Protein AF-A0A957AEE2-F1 (afdb_monomer_lite)

Sequence (128 aa):
VIGRVDGDRVEKATTTIPPRVRAAVIARDHGRCRVPGCRSSRWIEVHHVRPRAQGGQHTPGNLICLCGGHHDAVHVRRLRIERAASGEVVFTHADGRRYGAAPAEVMAHVGHVATHVDDASGATQERM

Secondary structure (DSSP, 8-state):
---------------PPPHHHHHHHHHHTTTS--STT----SSEEEEESS-GGGT--S-GGGEEEEEHHHHHHHHTTSEEEEE-TTSPEEEEETTSPBTTPPPTTTTS--------------------

pLDDT: mean 80.26, std 21.19, range [39.12, 98.5]

Foldseek 3Di:
DDDDDPDPPPDPLDPDQPPVLQVVLCVVQVCFAPQPPGGDNPQKDKDFLQDSVNVGDSHSLRIHIHHPVVVVCVVVQQKHWDQDPVSDIWIAGSVGHTGPPDDPPVPPDPDDPDDDDDPPDDDDDDDD

R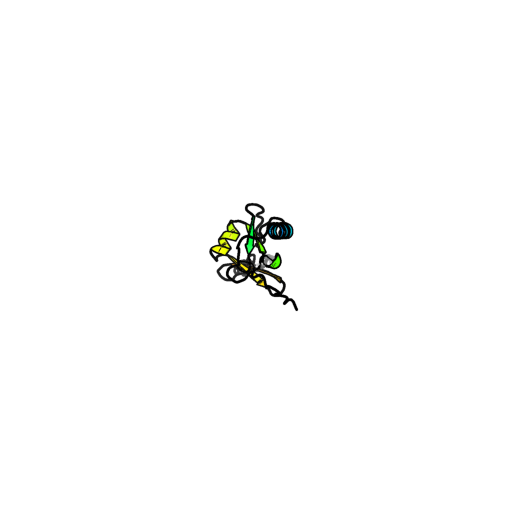adius of gyration: 28.82 Å; chains: 1; bounding box: 96×96×28 Å

Structure (mmCIF, N/CA/C/O backbone):
data_AF-A0A957AEE2-F1
#
_entry.id   AF-A0A957AEE2-F1
#
loop_
_atom_site.group_PDB
_atom_site.id
_atom_site.type_symbol
_atom_site.label_atom_id
_atom_site.label_alt_id
_atom_site.label_comp_id
_atom_site.label_asym_id
_atom_site.label_entity_id
_atom_site.label_seq_id
_atom_site.pdbx_PDB_ins_code
_atom_site.Cartn_x
_atom_site.Cartn_y
_atom_site.Cartn_z
_atom_site.occupancy
_atom_site.B_iso_or_equiv
_atom_site.auth_seq_id
_atom_site.auth_comp_id
_atom_site.auth_asym_id
_atom_site.auth_atom_id
_atom_site.pdbx_PDB_model_num
ATOM 1 N N . VAL A 1 1 ? -47.320 22.318 -3.066 1.00 49.94 1 VAL A N 1
ATOM 2 C CA . VAL A 1 1 ? -46.619 21.041 -3.337 1.00 49.94 1 VAL A CA 1
ATOM 3 C C . VAL A 1 1 ? -45.146 21.366 -3.514 1.00 49.94 1 VAL A C 1
ATOM 5 O O . VAL A 1 1 ? -44.792 21.986 -4.506 1.00 49.94 1 VAL A O 1
ATOM 8 N N . ILE A 1 2 ? -44.330 21.103 -2.492 1.00 42.41 2 ILE A N 1
ATOM 9 C CA . ILE A 1 2 ? -42.901 21.452 -2.465 1.00 42.41 2 ILE A CA 1
ATOM 10 C C . ILE A 1 2 ? -42.131 20.243 -3.000 1.00 42.41 2 ILE A C 1
ATOM 12 O O . ILE A 1 2 ? -42.228 19.154 -2.440 1.00 42.41 2 ILE A O 1
ATOM 16 N N . GLY A 1 3 ? -41.433 20.433 -4.120 1.00 39.50 3 GLY A N 1
ATOM 17 C CA . GLY A 1 3 ? -40.641 19.402 -4.782 1.00 39.50 3 GLY A CA 1
ATOM 18 C C . GLY A 1 3 ? -39.410 19.021 -3.962 1.00 39.50 3 GLY A C 1
ATOM 19 O O . GLY A 1 3 ? -38.654 19.880 -3.514 1.00 39.50 3 GLY A O 1
ATOM 20 N N . ARG A 1 4 ? -39.222 17.715 -3.777 1.00 52.12 4 ARG A N 1
ATOM 21 C CA . ARG A 1 4 ? -38.033 17.108 -3.184 1.00 52.12 4 ARG A CA 1
ATOM 22 C C . ARG A 1 4 ? -36.963 17.004 -4.271 1.00 52.12 4 ARG A C 1
ATOM 24 O O . ARG A 1 4 ? -37.159 16.293 -5.250 1.00 52.12 4 ARG A O 1
ATOM 31 N N . VAL A 1 5 ? -35.859 17.727 -4.115 1.00 57.81 5 VAL A N 1
ATOM 32 C CA . VAL A 1 5 ? -34.654 17.524 -4.927 1.00 57.81 5 VAL A CA 1
ATOM 33 C C . VAL A 1 5 ? -33.714 16.609 -4.148 1.00 57.81 5 VAL A C 1
ATOM 35 O O . VAL A 1 5 ? -33.014 17.046 -3.238 1.00 57.81 5 VAL A O 1
ATOM 38 N N . ASP A 1 6 ? -33.731 15.314 -4.462 1.00 52.19 6 ASP A N 1
ATOM 39 C CA . ASP A 1 6 ? -32.692 14.390 -4.008 1.00 52.19 6 ASP A CA 1
ATOM 40 C C . ASP A 1 6 ? -31.439 14.667 -4.859 1.00 52.19 6 ASP A C 1
ATOM 42 O O . ASP A 1 6 ? -31.287 14.192 -5.982 1.00 52.19 6 ASP A O 1
ATOM 46 N N . GLY A 1 7 ? -30.582 15.557 -4.357 1.00 50.72 7 GLY A N 1
ATOM 47 C CA . GLY A 1 7 ? -29.319 15.904 -4.994 1.00 50.72 7 GLY A CA 1
ATOM 48 C C . GLY A 1 7 ? -28.284 14.814 -4.750 1.00 50.72 7 GLY A C 1
ATOM 49 O O . GLY A 1 7 ? -27.701 14.752 -3.666 1.00 50.72 7 GLY A O 1
ATOM 50 N N . ASP A 1 8 ? -28.033 13.989 -5.764 1.00 54.84 8 ASP A N 1
ATOM 51 C CA . ASP A 1 8 ? -26.895 13.074 -5.806 1.00 54.84 8 ASP A CA 1
ATOM 52 C C . ASP A 1 8 ? -25.599 13.885 -5.676 1.00 54.84 8 ASP A C 1
ATOM 54 O O . ASP A 1 8 ? -25.136 14.569 -6.597 1.00 54.84 8 ASP A O 1
ATOM 58 N N . ARG A 1 9 ? -25.023 13.874 -4.474 1.00 56.16 9 ARG A N 1
ATOM 59 C CA . ARG A 1 9 ? -23.793 14.599 -4.174 1.00 56.16 9 ARG A CA 1
ATOM 60 C C . ARG A 1 9 ? -22.638 13.846 -4.825 1.00 56.16 9 ARG A C 1
ATOM 62 O O . ARG A 1 9 ? -22.090 12.910 -4.248 1.00 56.16 9 ARG A O 1
ATOM 69 N N . VAL A 1 10 ? -22.234 14.282 -6.015 1.00 56.88 10 VAL A N 1
ATOM 70 C CA . VAL A 1 10 ? -20.964 13.863 -6.613 1.00 56.88 10 VAL A CA 1
ATOM 71 C C . VAL A 1 10 ? -19.839 14.448 -5.757 1.00 56.88 10 VAL A C 1
ATOM 73 O O . VAL A 1 10 ? -19.416 15.592 -5.927 1.00 56.88 10 VAL A O 1
ATOM 76 N N . GLU A 1 11 ? -19.389 13.679 -4.768 1.00 58.16 11 GLU A N 1
ATOM 77 C CA . GLU A 1 11 ? -18.196 13.989 -3.984 1.00 58.16 11 GLU A CA 1
ATOM 78 C C . GLU A 1 11 ? -17.021 14.218 -4.946 1.00 58.16 11 GLU A C 1
ATOM 80 O O . GLU A 1 11 ? -16.664 13.341 -5.740 1.00 58.16 11 GLU A O 1
ATOM 85 N N . LYS A 1 12 ? -16.419 15.414 -4.892 1.00 52.03 12 LYS A N 1
ATOM 86 C CA . LYS A 1 12 ? -15.257 15.765 -5.718 1.00 52.03 12 LYS A CA 1
ATOM 87 C C . LYS A 1 12 ? -14.180 14.695 -5.555 1.00 52.03 12 LYS A C 1
ATOM 89 O O . LYS A 1 12 ? -13.908 14.236 -4.443 1.00 52.03 12 LYS A O 1
ATOM 94 N N . ALA A 1 13 ? -13.541 14.313 -6.659 1.00 57.97 13 ALA A N 1
ATOM 95 C CA . ALA A 1 13 ? -12.518 13.277 -6.679 1.00 57.97 13 ALA A CA 1
ATOM 96 C C . ALA A 1 13 ? -11.218 13.729 -5.981 1.00 57.97 13 ALA A C 1
ATOM 98 O O . ALA A 1 13 ? -10.202 13.958 -6.621 1.00 57.97 13 ALA A O 1
ATOM 99 N N . THR A 1 14 ? -11.239 13.880 -4.654 1.00 68.88 14 THR A N 1
ATOM 100 C CA . THR A 1 14 ? -10.032 14.125 -3.860 1.00 68.88 14 THR A CA 1
ATOM 101 C C . THR A 1 14 ? -9.241 12.831 -3.689 1.00 68.88 14 THR A C 1
ATOM 103 O O . THR A 1 14 ? -9.821 11.760 -3.449 1.00 68.88 14 THR A O 1
ATOM 106 N N . THR A 1 15 ? -7.918 12.929 -3.806 1.00 80.25 15 THR A N 1
ATOM 107 C CA . THR A 1 15 ? -6.973 11.839 -3.522 1.00 80.25 15 THR A CA 1
ATOM 108 C C . THR A 1 15 ? -6.779 11.635 -2.019 1.00 80.25 15 THR A C 1
ATOM 110 O O . THR A 1 15 ? -6.425 10.539 -1.589 1.00 80.25 15 THR A O 1
ATOM 113 N N . THR A 1 16 ? -7.088 12.644 -1.200 1.00 91.44 16 THR A N 1
ATOM 114 C CA . THR A 1 16 ? -6.929 12.582 0.256 1.00 91.44 16 THR A CA 1
ATOM 115 C C . THR A 1 16 ? -7.891 11.570 0.872 1.00 91.44 16 THR A C 1
ATOM 117 O O . THR A 1 16 ? -9.110 11.699 0.758 1.00 91.44 16 THR A O 1
ATOM 120 N N . ILE A 1 17 ? -7.339 10.565 1.549 1.00 93.88 17 ILE A N 1
ATOM 121 C CA . ILE A 1 17 ? -8.103 9.532 2.254 1.00 93.88 17 ILE A CA 1
ATOM 122 C C . ILE A 1 17 ? -8.620 10.115 3.580 1.00 93.88 17 ILE A C 1
ATOM 124 O O . ILE A 1 17 ? -7.816 10.645 4.351 1.00 93.88 17 ILE A O 1
ATOM 128 N N . PRO A 1 18 ? -9.924 9.994 3.901 1.00 95.56 18 PRO A N 1
ATOM 129 C CA . PRO A 1 18 ? -10.459 10.469 5.174 1.00 95.56 18 PRO A CA 1
ATOM 130 C C . PRO A 1 18 ? -9.722 9.850 6.378 1.00 95.56 18 PRO A C 1
ATOM 132 O O . PRO A 1 18 ? -9.509 8.632 6.382 1.00 95.56 18 PRO A O 1
ATOM 135 N N . PRO A 1 19 ? -9.402 10.621 7.438 1.00 96.19 19 PRO A N 1
ATOM 136 C CA . PRO A 1 19 ? -8.606 10.132 8.570 1.00 96.19 19 PRO A CA 1
ATOM 137 C C . PRO A 1 19 ? -9.147 8.848 9.211 1.00 96.19 19 PRO A C 1
ATOM 139 O O . PRO A 1 19 ? -8.383 7.923 9.472 1.00 96.19 19 PRO A O 1
ATOM 142 N N . ARG A 1 20 ? -10.476 8.746 9.376 1.00 96.50 20 ARG A N 1
ATOM 143 C CA . ARG A 1 20 ? -11.142 7.548 9.921 1.00 96.50 20 ARG A CA 1
ATOM 144 C C . ARG A 1 20 ? -10.903 6.293 9.075 1.00 96.50 20 ARG A C 1
ATOM 146 O O . ARG A 1 20 ? -10.660 5.219 9.611 1.00 96.50 20 ARG A O 1
ATOM 153 N N . VAL A 1 21 ? -10.939 6.437 7.748 1.00 97.62 21 VAL A N 1
ATOM 154 C CA . VAL A 1 21 ? -10.729 5.327 6.811 1.00 97.62 21 VAL A CA 1
ATOM 155 C C . VAL A 1 21 ? -9.261 4.925 6.838 1.00 97.62 21 VAL A C 1
ATOM 157 O O . VAL A 1 21 ? -8.949 3.741 6.934 1.00 97.62 21 VAL A O 1
ATOM 160 N N . ARG A 1 22 ? -8.358 5.912 6.816 1.00 97.88 22 ARG A N 1
ATOM 161 C CA . ARG A 1 22 ? -6.915 5.682 6.919 1.00 97.88 22 ARG A CA 1
ATOM 162 C C . ARG A 1 22 ? -6.566 4.909 8.195 1.00 97.88 22 ARG A C 1
ATOM 164 O O . ARG A 1 22 ? -5.839 3.925 8.118 1.00 97.88 22 ARG A O 1
ATOM 171 N N . ALA A 1 23 ? -7.112 5.318 9.341 1.00 97.81 23 ALA A N 1
ATOM 172 C CA . ALA A 1 23 ? -6.902 4.642 10.620 1.00 97.81 23 ALA A CA 1
ATOM 173 C C . ALA A 1 23 ? -7.417 3.192 10.602 1.00 97.81 23 ALA A C 1
ATOM 175 O O . ALA A 1 23 ? -6.693 2.288 11.012 1.00 97.81 23 ALA A O 1
ATOM 176 N N . ALA A 1 24 ? -8.618 2.955 10.062 1.00 98.19 24 ALA A N 1
ATOM 177 C CA . ALA A 1 24 ? -9.184 1.610 9.943 1.00 98.19 24 ALA A CA 1
ATOM 178 C C . ALA A 1 24 ? -8.320 0.680 9.072 1.00 98.19 24 ALA A C 1
ATOM 180 O O . ALA A 1 24 ? -8.107 -0.479 9.425 1.00 98.19 24 ALA A O 1
ATOM 181 N N . VAL A 1 25 ? -7.786 1.188 7.957 1.00 98.25 25 VAL A N 1
ATOM 182 C CA . VAL A 1 25 ? -6.898 0.420 7.068 1.00 98.25 25 VAL A CA 1
ATOM 183 C C . VAL A 1 25 ? -5.571 0.101 7.754 1.00 98.25 25 VAL A C 1
ATOM 185 O O . VAL A 1 25 ? -5.140 -1.047 7.726 1.00 98.25 25 VAL A O 1
ATOM 188 N N . ILE A 1 26 ? -4.962 1.079 8.430 1.00 98.25 26 ILE A N 1
ATOM 189 C CA . ILE A 1 26 ? -3.719 0.868 9.187 1.00 98.25 26 ILE A CA 1
ATOM 190 C C . ILE A 1 26 ? -3.914 -0.179 10.282 1.00 98.25 26 ILE A C 1
ATOM 192 O O . ILE A 1 26 ? -3.064 -1.053 10.436 1.00 98.25 26 ILE A O 1
ATOM 196 N N . ALA A 1 27 ? -5.027 -0.121 11.017 1.00 98.12 27 ALA A N 1
ATOM 197 C CA . ALA A 1 27 ? -5.343 -1.102 12.048 1.00 98.12 27 ALA A CA 1
ATOM 198 C C . ALA A 1 27 ? -5.522 -2.511 11.457 1.00 98.12 27 ALA A C 1
ATOM 200 O O . ALA A 1 27 ? -4.902 -3.456 11.945 1.00 98.12 27 ALA A O 1
ATOM 201 N N . ARG A 1 28 ? -6.298 -2.643 10.369 1.00 97.06 28 ARG A N 1
ATOM 202 C CA . ARG A 1 28 ? -6.497 -3.912 9.641 1.00 97.06 28 ARG A CA 1
ATOM 203 C C . ARG A 1 28 ? -5.176 -4.506 9.148 1.00 97.06 28 ARG A C 1
ATOM 205 O O . ARG A 1 28 ? -4.974 -5.713 9.218 1.00 97.06 28 ARG A O 1
ATOM 212 N N . ASP A 1 29 ? -4.283 -3.660 8.648 1.00 97.44 29 ASP A N 1
ATOM 213 C CA . ASP A 1 29 ? -3.004 -4.079 8.077 1.00 97.44 29 ASP A CA 1
ATOM 214 C C . ASP A 1 29 ? -1.877 -4.131 9.129 1.00 97.44 29 ASP A C 1
ATOM 216 O O . ASP A 1 29 ? -0.711 -4.327 8.784 1.00 97.44 29 ASP A O 1
ATOM 220 N N . HIS A 1 30 ? -2.216 -3.981 10.417 1.00 97.94 30 HIS A N 1
ATOM 221 C CA . HIS A 1 30 ? -1.300 -4.000 11.564 1.00 97.94 30 HIS A CA 1
ATOM 222 C C . HIS A 1 30 ? -0.142 -2.994 11.466 1.00 97.94 30 HIS A C 1
ATOM 224 O O . HIS A 1 30 ? 0.949 -3.242 11.984 1.00 97.94 30 HIS A O 1
ATOM 230 N N . GLY A 1 31 ? -0.355 -1.871 10.771 1.00 98.00 31 GLY A N 1
ATOM 231 C CA . GLY A 1 31 ? 0.678 -0.865 10.524 1.00 98.00 31 GLY A CA 1
ATOM 232 C C . GLY A 1 31 ? 1.892 -1.420 9.777 1.00 98.00 31 GLY A C 1
ATOM 233 O O . GLY A 1 31 ? 3.021 -1.018 10.059 1.00 98.00 31 GLY A O 1
ATOM 234 N N . ARG A 1 32 ? 1.684 -2.378 8.866 1.00 98.38 32 ARG A N 1
ATOM 235 C CA . ARG A 1 32 ? 2.750 -3.049 8.112 1.00 98.38 32 ARG A CA 1
ATOM 236 C C . ARG A 1 32 ? 2.466 -3.059 6.620 1.00 98.38 32 ARG A C 1
ATOM 238 O O . ARG A 1 32 ? 1.318 -3.019 6.184 1.00 98.38 32 ARG A O 1
ATOM 245 N N . CYS A 1 33 ? 3.540 -3.141 5.840 1.00 98.12 33 CYS A N 1
ATOM 246 C CA . CYS A 1 33 ? 3.431 -3.388 4.408 1.00 98.12 33 CYS A CA 1
ATOM 247 C C . CYS A 1 33 ? 2.737 -4.737 4.165 1.00 98.12 33 CYS A C 1
ATOM 249 O O . CYS A 1 33 ? 3.094 -5.739 4.785 1.00 98.12 33 CYS A O 1
ATOM 251 N N . ARG A 1 34 ? 1.758 -4.762 3.257 1.00 97.44 34 ARG A N 1
ATOM 252 C CA . ARG A 1 34 ? 1.005 -5.977 2.906 1.00 97.44 34 ARG A CA 1
ATOM 253 C C . ARG A 1 34 ? 1.621 -6.798 1.774 1.00 97.44 34 ARG A C 1
ATOM 255 O O . ARG A 1 34 ? 1.100 -7.870 1.480 1.00 97.44 34 ARG A O 1
ATOM 262 N N . VAL A 1 35 ? 2.702 -6.325 1.149 1.00 96.81 35 VAL A N 1
ATOM 263 C CA . VAL A 1 35 ? 3.411 -7.089 0.111 1.00 96.81 35 VAL A CA 1
ATOM 264 C C . VAL A 1 35 ? 4.016 -8.358 0.732 1.00 96.81 35 VAL A C 1
ATOM 266 O O . VAL A 1 35 ? 4.718 -8.247 1.744 1.00 96.81 35 VAL A O 1
ATOM 269 N N . PRO A 1 36 ? 3.788 -9.554 0.150 1.00 95.06 36 PRO A N 1
ATOM 270 C CA . PRO A 1 36 ? 4.305 -10.814 0.677 1.00 95.06 36 PRO A CA 1
ATOM 271 C C . PRO A 1 36 ? 5.816 -10.776 0.936 1.00 95.06 36 PRO A C 1
ATOM 273 O O . PRO A 1 36 ? 6.595 -10.323 0.098 1.00 95.06 36 PRO A O 1
ATOM 276 N N . GLY A 1 37 ? 6.229 -11.240 2.117 1.00 93.31 37 GLY A N 1
ATOM 277 C CA . GLY A 1 37 ? 7.633 -11.268 2.545 1.00 93.31 37 GLY A CA 1
ATOM 278 C C . GLY A 1 37 ? 8.183 -9.940 3.084 1.00 93.31 37 GLY A C 1
ATOM 279 O O . GLY A 1 37 ? 9.241 -9.938 3.715 1.00 93.31 37 GLY A O 1
ATOM 280 N N . CYS A 1 38 ? 7.475 -8.817 2.922 1.00 95.50 38 CYS A N 1
ATOM 281 C CA . CYS A 1 38 ? 7.900 -7.539 3.489 1.00 95.50 38 CYS A CA 1
ATOM 282 C C . CYS A 1 38 ? 7.552 -7.457 4.981 1.00 95.50 38 CYS A C 1
ATOM 284 O O . CYS A 1 38 ? 6.420 -7.708 5.388 1.00 95.50 38 CYS A O 1
ATOM 286 N N . ARG A 1 39 ? 8.524 -7.068 5.813 1.00 95.69 39 ARG A N 1
ATOM 287 C CA . ARG A 1 39 ? 8.346 -6.925 7.273 1.00 95.69 39 ARG A CA 1
ATOM 288 C C . ARG A 1 39 ? 8.323 -5.473 7.751 1.00 95.69 39 ARG A C 1
ATOM 290 O O . ARG A 1 39 ? 8.190 -5.236 8.953 1.00 95.69 39 ARG A O 1
ATOM 297 N N . SER A 1 40 ? 8.439 -4.506 6.838 1.00 97.75 40 SER A N 1
ATOM 298 C CA . SER A 1 40 ? 8.479 -3.085 7.188 1.00 97.75 40 SER A CA 1
ATOM 299 C C . SER A 1 40 ? 7.218 -2.639 7.923 1.00 97.75 40 SER A C 1
ATOM 301 O O . SER A 1 40 ? 6.097 -2.874 7.473 1.00 97.75 40 SER A O 1
ATOM 303 N N . SER A 1 41 ? 7.439 -1.940 9.034 1.00 97.44 41 SER A N 1
ATOM 304 C CA . SER A 1 41 ? 6.437 -1.214 9.827 1.00 97.44 41 SER A CA 1
ATOM 305 C C . SER A 1 41 ? 6.780 0.275 9.964 1.00 97.44 41 SER A C 1
ATOM 307 O O . SER A 1 41 ? 6.258 0.970 10.830 1.00 97.44 41 SER A O 1
ATOM 309 N N . ARG A 1 42 ? 7.724 0.759 9.151 1.00 95.81 42 ARG A N 1
ATOM 310 C CA . ARG A 1 42 ? 8.169 2.156 9.098 1.00 95.81 42 ARG A CA 1
ATOM 311 C C . ARG A 1 42 ? 7.823 2.731 7.734 1.00 95.81 42 ARG A C 1
ATOM 313 O O . ARG A 1 42 ? 7.831 1.988 6.753 1.00 95.81 42 ARG A O 1
ATOM 320 N N . TRP A 1 43 ? 7.555 4.037 7.697 1.00 96.25 43 TRP A N 1
ATOM 321 C CA . TRP A 1 43 ? 7.207 4.759 6.468 1.00 96.25 43 TRP A CA 1
ATOM 322 C C . TRP A 1 43 ? 6.029 4.103 5.737 1.00 96.25 43 TRP A C 1
ATOM 324 O O . TRP A 1 43 ? 6.122 3.772 4.559 1.00 96.25 43 TRP A O 1
ATOM 334 N N . ILE A 1 44 ? 4.957 3.828 6.492 1.00 98.12 44 ILE A N 1
ATOM 335 C CA . ILE A 1 44 ? 3.762 3.152 5.987 1.00 98.12 44 ILE A CA 1
ATOM 336 C C . ILE A 1 44 ? 2.765 4.170 5.446 1.00 98.12 44 ILE A C 1
ATOM 338 O O . ILE A 1 44 ? 2.305 5.068 6.158 1.00 98.12 44 ILE A O 1
ATOM 342 N N . GLU A 1 45 ? 2.394 3.967 4.192 1.00 97.56 45 GLU A N 1
ATOM 343 C CA . GLU A 1 45 ? 1.467 4.785 3.430 1.00 97.56 45 GLU A CA 1
ATOM 344 C C . GLU A 1 45 ? 0.248 3.953 3.030 1.00 97.56 45 GLU A C 1
ATOM 346 O O . GLU A 1 45 ? 0.333 2.736 2.858 1.00 97.56 45 GLU A O 1
ATOM 351 N N . VAL A 1 46 ? -0.910 4.607 2.916 1.00 97.81 46 VAL A N 1
ATOM 352 C CA . VAL A 1 46 ? -2.145 3.954 2.471 1.00 97.81 46 VAL A CA 1
ATOM 353 C C . VAL A 1 46 ? -2.345 4.262 0.995 1.00 97.81 46 VAL A C 1
ATOM 355 O O . VAL A 1 46 ? -2.485 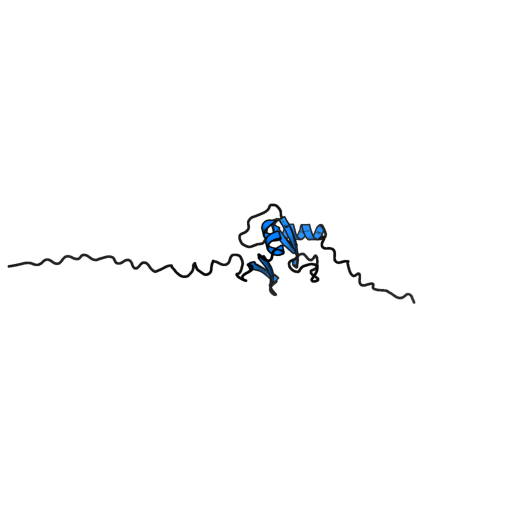5.424 0.621 1.00 97.81 46 VAL A O 1
ATOM 358 N N . HIS A 1 47 ? -2.375 3.213 0.182 1.00 96.81 47 HIS A N 1
ATOM 359 C CA . HIS A 1 47 ? -2.434 3.282 -1.271 1.00 96.81 47 HIS A CA 1
ATOM 360 C C . HIS A 1 47 ? -3.782 2.783 -1.801 1.00 96.81 47 HIS A C 1
ATOM 362 O O . HIS A 1 47 ? -4.349 1.833 -1.258 1.00 96.81 47 HIS A O 1
ATOM 368 N N . HIS A 1 48 ? -4.285 3.391 -2.877 1.00 96.25 48 HIS A N 1
ATOM 369 C CA . HIS A 1 48 ? -5.476 2.917 -3.586 1.00 96.25 48 HIS A CA 1
ATOM 370 C C . HIS A 1 48 ? -5.129 1.784 -4.553 1.00 96.25 48 HIS A C 1
ATOM 372 O O . HIS A 1 48 ? -4.388 2.010 -5.500 1.00 96.25 48 HIS A O 1
ATOM 378 N N . VAL A 1 49 ? -5.723 0.600 -4.379 1.00 95.00 49 VAL A N 1
ATOM 379 C CA . VAL A 1 49 ? -5.546 -0.541 -5.299 1.00 95.00 49 VAL A CA 1
ATOM 380 C C . VAL A 1 49 ? -6.108 -0.210 -6.684 1.00 95.00 49 VAL A C 1
ATOM 382 O O . VAL A 1 49 ? -5.401 -0.305 -7.680 1.00 95.00 49 VAL A O 1
ATOM 385 N N . ARG A 1 50 ? -7.364 0.252 -6.755 1.00 93.25 50 ARG A N 1
ATOM 386 C CA . ARG A 1 50 ? -7.900 0.934 -7.938 1.00 93.25 50 ARG A CA 1
ATOM 387 C C . ARG A 1 50 ? -7.657 2.435 -7.776 1.00 93.25 50 ARG A C 1
ATOM 389 O O . ARG A 1 50 ? -8.231 3.019 -6.848 1.00 93.25 50 ARG A O 1
ATOM 396 N N . PRO A 1 51 ? -6.879 3.082 -8.659 1.00 91.38 51 PRO A N 1
ATOM 397 C CA . PRO A 1 51 ? -6.570 4.503 -8.549 1.00 91.38 51 PRO A CA 1
ATOM 398 C C . PRO A 1 51 ? -7.817 5.392 -8.487 1.00 91.38 51 PRO A C 1
ATOM 400 O O . PRO A 1 51 ? -8.820 5.130 -9.159 1.00 91.38 51 PRO A O 1
ATOM 403 N N . ARG A 1 52 ? -7.740 6.506 -7.746 1.00 90.38 52 ARG A N 1
ATOM 404 C CA . ARG A 1 52 ? -8.824 7.509 -7.677 1.00 90.38 52 ARG A CA 1
ATOM 405 C C . ARG A 1 52 ? -9.201 8.062 -9.048 1.00 90.38 52 ARG A C 1
ATOM 407 O O . ARG A 1 52 ? -10.386 8.161 -9.346 1.00 90.38 52 ARG A O 1
ATOM 414 N N . ALA A 1 53 ? -8.207 8.329 -9.898 1.00 89.56 53 ALA A N 1
ATOM 415 C CA . ALA A 1 53 ? -8.408 8.793 -11.272 1.00 89.56 53 ALA A CA 1
ATOM 416 C C . ALA A 1 53 ? -9.199 7.799 -12.146 1.00 89.56 53 ALA A C 1
ATOM 418 O O . ALA A 1 53 ? -9.783 8.190 -13.147 1.00 89.56 53 ALA A O 1
ATOM 419 N N . GLN A 1 54 ? -9.251 6.523 -11.752 1.00 89.69 54 GLN A N 1
ATOM 420 C CA . GLN A 1 54 ? -10.006 5.470 -12.433 1.00 89.69 54 GLN A CA 1
ATOM 421 C C . GLN A 1 54 ? -11.319 5.135 -11.704 1.00 89.69 54 GLN A C 1
ATOM 423 O O . GLN A 1 54 ? -11.892 4.066 -11.918 1.00 89.69 54 GLN A O 1
ATOM 428 N N . GLY A 1 55 ? -11.783 6.004 -10.800 1.00 90.12 55 GLY A N 1
ATOM 429 C CA . GLY A 1 55 ? -13.021 5.814 -10.039 1.00 90.12 55 GLY A CA 1
ATOM 430 C C . GLY A 1 55 ? -12.887 4.933 -8.793 1.00 90.12 55 GLY A C 1
ATOM 431 O O . GLY A 1 55 ? -13.899 4.532 -8.221 1.00 90.12 55 GLY A O 1
ATOM 432 N N . GLY A 1 56 ? -11.668 4.614 -8.344 1.00 91.81 56 GLY A N 1
ATOM 433 C CA . GLY A 1 56 ? -11.475 3.935 -7.061 1.00 91.81 56 GLY A CA 1
ATOM 434 C C . GLY A 1 56 ? -12.070 4.742 -5.910 1.00 91.81 56 GLY A C 1
ATOM 435 O O . GLY A 1 56 ? -11.995 5.964 -5.917 1.00 91.81 56 GLY A O 1
ATOM 436 N N . GLN A 1 57 ? -12.678 4.097 -4.919 1.00 93.50 57 GLN A N 1
ATOM 437 C CA . GLN A 1 57 ? -13.288 4.785 -3.775 1.00 93.50 57 GLN A CA 1
ATOM 438 C C . GLN A 1 57 ? -12.357 4.777 -2.556 1.00 93.50 57 GLN A C 1
ATOM 440 O O . GLN A 1 57 ? -11.424 3.977 -2.477 1.00 93.50 57 GLN A O 1
ATOM 445 N N . HIS A 1 58 ? -12.642 5.633 -1.571 1.00 94.56 58 HIS A N 1
ATOM 446 C CA . HIS A 1 58 ? -12.002 5.614 -0.247 1.00 94.56 58 HIS A CA 1
ATOM 447 C C . HIS A 1 58 ? -12.625 4.549 0.663 1.00 94.56 58 HIS A C 1
ATOM 449 O O . HIS A 1 58 ? -12.958 4.812 1.817 1.00 94.56 58 HIS A O 1
ATOM 455 N N . THR A 1 59 ? -12.846 3.349 0.135 1.00 94.00 59 THR A N 1
ATOM 456 C CA . THR A 1 59 ? -13.339 2.220 0.923 1.00 94.00 59 THR A CA 1
ATOM 457 C C . THR A 1 59 ? -12.148 1.447 1.475 1.00 94.00 59 THR A C 1
ATOM 459 O O . THR A 1 59 ? -11.158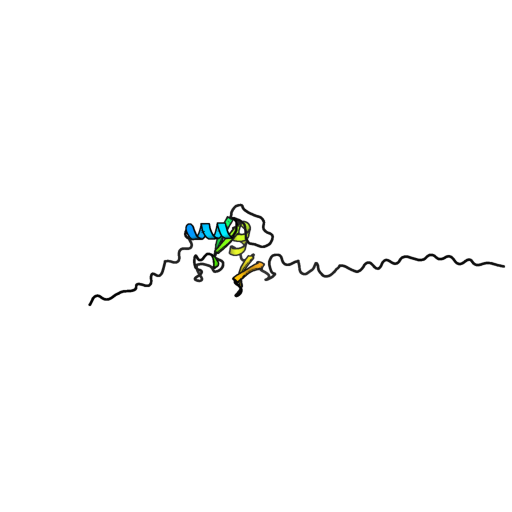 1.280 0.760 1.00 94.00 59 THR A O 1
ATOM 462 N N . PRO A 1 60 ? -12.218 0.909 2.705 1.00 94.12 60 PRO A N 1
ATOM 463 C CA . PRO A 1 60 ? -11.146 0.066 3.226 1.00 94.12 60 PRO A CA 1
ATOM 464 C C . PRO A 1 60 ? -10.766 -1.070 2.265 1.00 94.12 60 PRO A C 1
ATOM 466 O O . PRO A 1 60 ? -9.589 -1.370 2.112 1.00 94.12 60 PRO A O 1
ATOM 469 N N . GLY A 1 61 ? -11.732 -1.660 1.551 1.00 92.62 61 GLY A N 1
ATOM 470 C CA . GLY A 1 61 ? -11.478 -2.721 0.568 1.00 92.62 61 GLY A CA 1
ATOM 471 C C . GLY A 1 61 ? -10.637 -2.299 -0.645 1.00 92.62 61 GLY A C 1
ATOM 472 O O . GLY A 1 61 ? -9.972 -3.151 -1.230 1.00 92.62 61 GLY A O 1
ATOM 473 N N . ASN A 1 62 ? -10.629 -1.011 -0.999 1.00 95.25 62 ASN A N 1
ATOM 474 C CA . ASN A 1 62 ? -9.825 -0.458 -2.094 1.00 95.25 62 ASN A CA 1
ATOM 475 C C . ASN A 1 62 ? -8.493 0.150 -1.617 1.00 95.25 62 ASN A C 1
ATOM 477 O O . ASN A 1 62 ? -7.749 0.713 -2.414 1.00 95.25 62 ASN A O 1
ATOM 481 N N . LEU A 1 63 ? -8.200 0.085 -0.321 1.00 96.62 63 LEU A N 1
ATOM 482 C CA . LEU A 1 63 ? -7.028 0.705 0.282 1.00 96.62 63 LEU A CA 1
ATOM 483 C C . LEU A 1 63 ? -6.120 -0.350 0.904 1.00 96.62 63 LEU A C 1
ATOM 485 O O . LEU A 1 63 ? -6.604 -1.349 1.441 1.00 96.62 63 LEU A O 1
ATOM 489 N N . ILE A 1 64 ? -4.810 -0.120 0.867 1.00 97.81 64 ILE A N 1
ATOM 490 C CA . ILE A 1 64 ? -3.817 -1.058 1.395 1.00 97.81 64 ILE A CA 1
ATOM 491 C C . ILE A 1 64 ? -2.587 -0.346 1.956 1.00 97.81 64 ILE A C 1
ATOM 493 O O . ILE A 1 64 ? -2.155 0.667 1.408 1.00 97.81 64 ILE A O 1
ATOM 497 N N . CYS A 1 65 ? -2.016 -0.869 3.041 1.00 98.50 65 CYS A N 1
ATOM 498 C CA . CYS A 1 65 ? -0.756 -0.373 3.587 1.00 98.50 65 CYS A CA 1
ATOM 499 C C . CYS A 1 65 ? 0.463 -0.888 2.809 1.00 98.50 65 CYS A C 1
ATOM 501 O O . CYS A 1 65 ? 0.663 -2.098 2.662 1.00 98.50 65 CYS A O 1
ATOM 503 N N . LEU A 1 66 ? 1.322 0.039 2.382 1.00 98.44 66 LEU A N 1
ATOM 504 C CA . LEU A 1 66 ? 2.612 -0.218 1.737 1.00 98.44 66 LEU A CA 1
ATOM 505 C C . LEU A 1 66 ? 3.713 0.567 2.458 1.00 98.44 66 LEU A C 1
ATOM 507 O O . LEU A 1 66 ? 3.452 1.633 3.005 1.00 98.44 66 LEU A O 1
ATOM 511 N N . CYS A 1 67 ? 4.946 0.058 2.468 1.00 98.38 67 CYS A N 1
ATOM 512 C CA . CYS A 1 67 ? 6.098 0.893 2.818 1.00 98.38 67 CYS A CA 1
ATOM 513 C C . CYS A 1 67 ? 6.472 1.794 1.633 1.00 98.38 67 CYS A C 1
ATOM 515 O O . CYS A 1 67 ? 6.162 1.435 0.499 1.00 98.38 67 CYS A O 1
ATOM 517 N N . GLY A 1 68 ? 7.193 2.894 1.873 1.00 97.88 68 GLY A N 1
ATOM 518 C CA . GLY A 1 68 ? 7.609 3.827 0.812 1.00 97.88 68 GLY A CA 1
ATOM 519 C C . GLY A 1 68 ? 8.232 3.142 -0.414 1.00 97.88 68 GLY A C 1
ATOM 520 O O . GLY A 1 68 ? 7.786 3.357 -1.531 1.00 97.88 68 GLY A O 1
ATOM 521 N N . GLY A 1 69 ? 9.157 2.193 -0.221 1.00 97.62 69 GLY A N 1
ATOM 522 C CA . GLY A 1 69 ? 9.782 1.482 -1.347 1.00 97.62 69 GLY A CA 1
ATOM 523 C C . GLY A 1 69 ? 8.804 0.655 -2.194 1.00 97.62 69 GLY A C 1
ATOM 524 O O . GLY A 1 69 ? 8.920 0.612 -3.418 1.00 97.62 69 GLY A O 1
ATOM 525 N N . HIS A 1 70 ? 7.810 0.014 -1.570 1.00 98.00 70 HIS A N 1
ATOM 526 C CA . HIS A 1 70 ? 6.766 -0.705 -2.309 1.00 98.00 70 HIS A CA 1
ATOM 527 C C . HIS A 1 70 ? 5.698 0.231 -2.865 1.00 98.00 70 HIS A C 1
ATOM 529 O O . HIS A 1 70 ? 5.151 -0.056 -3.924 1.00 98.00 70 HIS A O 1
ATOM 535 N N . HIS A 1 71 ? 5.427 1.347 -2.196 1.00 98.12 71 HIS A N 1
ATOM 536 C CA . HIS A 1 71 ? 4.540 2.387 -2.694 1.00 98.12 71 HIS A CA 1
ATOM 537 C C . HIS A 1 71 ? 5.093 3.003 -3.986 1.00 98.12 71 HIS A C 1
ATOM 539 O O . HIS A 1 71 ? 4.400 3.017 -5.005 1.00 98.12 71 HIS A O 1
ATOM 545 N N . ASP A 1 72 ? 6.372 3.379 -3.990 1.00 97.94 72 ASP A N 1
ATOM 546 C CA . ASP A 1 72 ? 7.077 3.868 -5.175 1.00 97.94 72 ASP A CA 1
ATOM 547 C C . ASP A 1 72 ? 7.110 2.813 -6.280 1.00 97.94 72 ASP A C 1
ATOM 549 O O . ASP A 1 72 ? 6.827 3.125 -7.436 1.00 97.94 72 ASP A O 1
ATOM 553 N N . ALA A 1 73 ? 7.383 1.546 -5.939 1.00 97.56 73 ALA A N 1
ATOM 554 C CA . ALA A 1 73 ? 7.391 0.446 -6.905 1.00 97.56 73 ALA A CA 1
ATOM 555 C C . ALA A 1 73 ? 6.055 0.295 -7.651 1.00 97.56 73 ALA A C 1
ATOM 557 O O . ALA A 1 73 ? 6.069 -0.075 -8.829 1.00 97.56 73 ALA A O 1
ATOM 558 N N . VAL A 1 74 ? 4.924 0.592 -7.001 1.00 97.12 74 VAL A N 1
ATOM 559 C CA . VAL A 1 74 ? 3.615 0.625 -7.669 1.00 97.12 74 VAL A CA 1
ATOM 560 C C . VAL A 1 74 ? 3.527 1.800 -8.638 1.00 97.12 74 VAL A C 1
ATOM 562 O O . VAL A 1 74 ? 3.176 1.604 -9.803 1.00 97.12 74 VAL A O 1
ATOM 565 N N . HIS A 1 75 ? 3.909 3.004 -8.205 1.00 95.62 75 HIS A N 1
ATOM 566 C CA . HIS A 1 75 ? 3.872 4.201 -9.059 1.00 95.62 75 HIS A CA 1
ATOM 567 C C . HIS A 1 75 ? 4.772 4.079 -10.292 1.00 95.62 75 HIS A C 1
ATOM 569 O O . HIS A 1 75 ? 4.361 4.454 -11.391 1.00 95.62 75 HIS A O 1
ATOM 575 N N . VAL A 1 76 ? 5.957 3.473 -10.151 1.00 96.75 76 VAL A N 1
ATOM 576 C CA . VAL A 1 76 ? 6.880 3.214 -11.274 1.00 96.75 76 VAL A CA 1
ATOM 577 C C . VAL A 1 76 ? 6.600 1.899 -12.013 1.00 96.75 76 VAL A C 1
ATOM 579 O O . VAL A 1 76 ? 7.413 1.462 -12.827 1.00 96.75 76 VAL A O 1
ATOM 582 N N . ARG A 1 77 ? 5.453 1.256 -11.748 1.00 95.50 77 ARG A N 1
ATOM 583 C CA . ARG A 1 77 ? 4.957 0.048 -12.440 1.00 95.50 77 ARG A CA 1
ATOM 584 C C . ARG A 1 77 ? 5.870 -1.183 -12.347 1.00 95.50 77 ARG A C 1
ATOM 586 O O . ARG A 1 77 ? 5.795 -2.077 -13.188 1.00 95.50 77 ARG A O 1
ATOM 593 N N . ARG A 1 78 ? 6.713 -1.259 -11.314 1.00 96.75 78 ARG A N 1
ATOM 594 C CA . ARG A 1 78 ? 7.539 -2.440 -10.988 1.00 96.75 78 ARG A CA 1
ATOM 595 C C . ARG A 1 78 ? 6.785 -3.476 -10.155 1.00 96.75 78 ARG A C 1
ATOM 597 O O . ARG A 1 78 ? 7.120 -4.659 -10.198 1.00 96.75 78 ARG A O 1
ATOM 604 N N . LEU A 1 79 ? 5.780 -3.020 -9.415 1.00 96.75 79 LEU A N 1
ATOM 605 C CA . LEU A 1 79 ? 4.849 -3.818 -8.628 1.00 96.75 79 LEU A CA 1
ATOM 606 C C . LEU A 1 79 ? 3.426 -3.503 -9.098 1.00 96.75 79 LEU A C 1
ATOM 608 O O . LEU A 1 79 ? 3.077 -2.336 -9.262 1.00 96.75 79 LEU A O 1
ATOM 612 N N . ARG A 1 80 ? 2.594 -4.523 -9.295 1.00 96.62 80 ARG A N 1
ATOM 613 C CA . ARG A 1 80 ? 1.154 -4.363 -9.527 1.00 96.62 80 ARG A CA 1
ATOM 614 C C . ARG A 1 80 ? 0.386 -4.964 -8.364 1.00 96.62 80 ARG A C 1
ATOM 616 O O . ARG A 1 80 ? 0.822 -5.948 -7.764 1.00 96.62 80 ARG A O 1
ATOM 623 N N . ILE A 1 81 ? -0.752 -4.353 -8.060 1.00 96.69 81 ILE A N 1
ATOM 624 C CA . ILE A 1 81 ? -1.657 -4.785 -7.002 1.00 96.69 81 ILE A CA 1
ATOM 625 C C . ILE A 1 81 ? -3.041 -4.889 -7.615 1.00 96.69 81 ILE A C 1
ATOM 627 O O . ILE A 1 81 ? -3.563 -3.914 -8.151 1.00 96.69 81 ILE A O 1
ATOM 631 N N . GLU A 1 82 ? -3.634 -6.066 -7.516 1.00 93.31 82 GLU A N 1
ATOM 632 C CA . GLU A 1 82 ? -4.965 -6.343 -8.034 1.00 93.31 82 GLU A CA 1
ATOM 633 C C . GLU A 1 82 ? -5.809 -6.992 -6.948 1.00 93.31 82 GLU A C 1
ATOM 635 O O . GLU A 1 82 ? -5.297 -7.620 -6.020 1.00 93.31 82 GLU A O 1
ATOM 640 N N . ARG A 1 83 ? -7.127 -6.832 -7.050 1.00 89.06 83 ARG A N 1
ATOM 641 C CA . ARG A 1 83 ? -8.068 -7.506 -6.161 1.00 89.06 83 ARG A CA 1
ATOM 642 C C . ARG A 1 83 ? -8.807 -8.564 -6.960 1.00 89.06 83 ARG A C 1
ATOM 644 O O . ARG A 1 83 ? -9.519 -8.230 -7.903 1.00 89.06 83 ARG A O 1
ATOM 651 N N . ALA A 1 84 ? -8.627 -9.824 -6.586 1.00 86.75 84 ALA A N 1
ATOM 652 C CA . ALA A 1 84 ? -9.339 -10.935 -7.196 1.00 86.75 84 ALA A CA 1
ATOM 653 C C . ALA A 1 84 ? -10.833 -10.880 -6.839 1.00 86.75 84 ALA A C 1
ATOM 655 O O . ALA A 1 84 ? -11.225 -10.280 -5.834 1.00 86.75 84 ALA A O 1
ATOM 656 N N . ALA A 1 85 ? -11.667 -11.563 -7.627 1.00 82.94 85 ALA A N 1
ATOM 657 C CA . ALA A 1 85 ? -13.102 -11.687 -7.356 1.00 82.94 85 ALA A CA 1
ATOM 658 C C . ALA A 1 85 ? -13.393 -12.328 -5.983 1.00 82.94 85 ALA A C 1
ATOM 660 O O . ALA A 1 85 ? -14.369 -11.972 -5.332 1.00 82.94 85 ALA A O 1
ATOM 661 N N . SER A 1 86 ? -12.499 -13.202 -5.503 1.00 86.44 86 SER A N 1
ATOM 662 C CA . SER A 1 86 ? -12.532 -13.789 -4.153 1.00 86.44 86 SER A CA 1
ATOM 663 C C . SER A 1 86 ? -12.311 -12.771 -3.027 1.00 86.44 86 SER A C 1
ATOM 665 O O . SER A 1 86 ? -12.516 -13.073 -1.855 1.00 86.44 86 SER A O 1
ATOM 667 N N . GLY A 1 87 ? -11.855 -11.564 -3.363 1.00 83.00 87 GLY A N 1
ATOM 668 C CA . GLY A 1 87 ? -11.458 -10.534 -2.418 1.00 83.00 87 GLY A CA 1
ATOM 669 C C . GLY A 1 87 ? -10.010 -10.635 -1.933 1.00 83.00 87 GLY A C 1
ATOM 670 O O . GLY A 1 87 ? -9.587 -9.775 -1.156 1.00 83.00 87 GLY A O 1
ATOM 671 N N . GLU A 1 88 ? -9.247 -11.627 -2.402 1.00 88.06 88 GLU A N 1
ATOM 672 C CA . GLU A 1 88 ? -7.798 -11.699 -2.198 1.00 88.06 88 GLU A CA 1
ATOM 673 C C . GLU A 1 88 ? -7.104 -10.520 -2.895 1.00 88.06 88 GLU A C 1
ATOM 675 O O . GLU A 1 88 ? -7.491 -10.107 -3.990 1.00 88.06 88 GLU A O 1
ATOM 680 N N . VAL A 1 89 ? -6.063 -9.980 -2.260 1.00 91.81 89 VAL A N 1
ATOM 681 C CA . VAL A 1 89 ? -5.168 -9.016 -2.903 1.00 91.81 89 VAL A CA 1
ATOM 682 C C . VAL A 1 89 ? -3.987 -9.773 -3.494 1.00 91.81 89 VAL A C 1
ATOM 684 O O . VAL A 1 89 ? -3.235 -10.424 -2.770 1.00 91.81 89 VAL A O 1
ATOM 687 N N . VAL A 1 90 ? -3.822 -9.659 -4.805 1.00 94.50 90 VAL A N 1
ATOM 688 C CA . VAL A 1 90 ? -2.761 -10.302 -5.571 1.00 94.50 90 VAL A CA 1
ATOM 689 C C . VAL A 1 90 ? -1.695 -9.267 -5.901 1.00 94.50 90 VAL A C 1
ATOM 691 O O . VAL A 1 90 ? -1.993 -8.166 -6.360 1.00 94.50 90 VAL A O 1
ATOM 694 N N . PHE A 1 91 ? -0.441 -9.640 -5.673 1.00 96.56 91 PHE A N 1
ATOM 695 C CA . PHE A 1 91 ? 0.724 -8.832 -6.003 1.00 96.56 91 PHE A CA 1
ATOM 696 C C . PHE A 1 91 ? 1.495 -9.511 -7.127 1.00 96.56 91 PHE A C 1
ATOM 698 O O . PHE A 1 91 ? 1.765 -10.713 -7.046 1.00 96.56 91 PHE A O 1
ATOM 705 N N . THR A 1 92 ? 1.884 -8.754 -8.146 1.00 96.69 92 THR A N 1
ATOM 706 C CA . THR A 1 92 ? 2.707 -9.261 -9.251 1.00 96.69 92 THR A CA 1
ATOM 707 C C . THR A 1 92 ? 3.851 -8.310 -9.567 1.00 96.69 92 THR A C 1
ATOM 709 O O . THR A 1 92 ? 3.759 -7.094 -9.385 1.00 96.69 92 THR A O 1
ATOM 712 N N . HIS A 1 93 ? 4.962 -8.872 -10.025 1.00 94.56 93 HIS A N 1
ATOM 713 C CA . HIS A 1 93 ? 6.060 -8.102 -10.590 1.00 94.56 93 HIS A CA 1
ATOM 714 C C . HIS A 1 93 ? 5.667 -7.521 -11.958 1.00 94.56 93 HIS A C 1
ATOM 716 O O . HIS A 1 93 ? 4.656 -7.894 -12.561 1.00 94.56 93 HIS A O 1
ATOM 722 N N . ALA A 1 94 ? 6.487 -6.609 -12.482 1.00 92.75 94 ALA A N 1
ATOM 723 C CA . ALA A 1 94 ? 6.303 -6.057 -13.825 1.00 92.75 94 ALA A CA 1
ATOM 724 C C . ALA A 1 94 ? 6.212 -7.136 -14.919 1.00 92.75 94 ALA A C 1
ATOM 726 O O . ALA A 1 94 ? 5.460 -6.961 -15.872 1.00 92.75 94 ALA A O 1
ATOM 727 N N . ASP A 1 95 ? 6.916 -8.254 -14.767 1.00 91.19 95 ASP A N 1
ATOM 728 C CA . ASP A 1 95 ? 6.888 -9.391 -15.697 1.00 91.19 95 ASP A CA 1
ATOM 729 C C . ASP A 1 95 ? 5.687 -10.339 -15.508 1.00 91.19 95 ASP A C 1
ATOM 731 O O . ASP A 1 95 ? 5.569 -11.336 -16.212 1.00 91.19 95 ASP A O 1
ATOM 735 N N . GLY A 1 96 ? 4.788 -10.039 -14.565 1.00 91.44 96 GLY A N 1
ATOM 736 C CA . GLY A 1 96 ? 3.584 -10.824 -14.296 1.00 91.44 96 GLY A CA 1
ATOM 737 C C . GLY A 1 96 ? 3.765 -11.961 -13.289 1.00 91.44 96 GLY A C 1
ATOM 738 O O . GLY A 1 96 ? 2.764 -12.531 -12.850 1.00 91.44 96 GLY A O 1
ATOM 739 N N . ARG A 1 97 ? 4.991 -12.271 -12.843 1.00 92.12 97 ARG A N 1
ATOM 740 C CA . ARG A 1 97 ? 5.203 -13.291 -11.802 1.00 92.12 97 ARG A CA 1
ATOM 741 C C . AR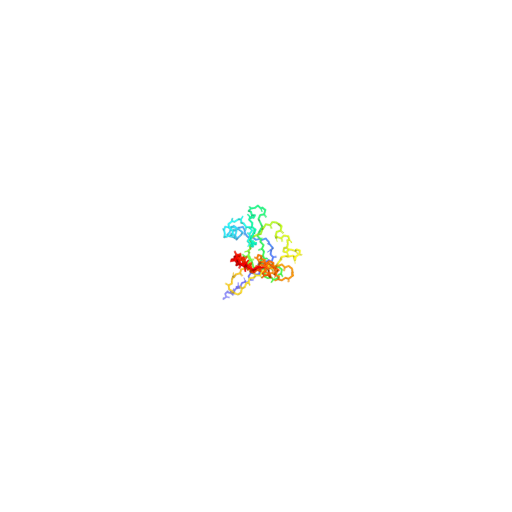G A 1 97 ? 4.554 -12.862 -10.489 1.00 92.12 97 ARG A C 1
ATOM 743 O O . ARG A 1 97 ? 4.678 -11.706 -10.079 1.00 92.12 97 ARG A O 1
ATOM 750 N N . ARG A 1 98 ? 3.882 -13.795 -9.801 1.00 92.38 98 ARG A N 1
ATOM 751 C CA . ARG A 1 98 ? 3.306 -13.534 -8.471 1.00 92.38 98 ARG A CA 1
ATOM 752 C C . ARG A 1 98 ? 4.417 -13.200 -7.483 1.00 92.38 98 ARG A C 1
ATOM 754 O O . ARG A 1 98 ? 5.419 -13.906 -7.390 1.00 92.38 98 ARG A O 1
ATOM 761 N N . TYR A 1 99 ? 4.216 -12.132 -6.727 1.00 89.88 99 TYR A N 1
ATOM 762 C CA . TYR A 1 99 ? 5.143 -11.722 -5.684 1.00 89.88 99 TYR A CA 1
ATOM 763 C C . TYR A 1 99 ? 5.218 -12.807 -4.603 1.00 89.88 99 TYR A C 1
ATOM 765 O O . TYR A 1 99 ? 4.186 -13.296 -4.143 1.00 89.88 99 TYR A O 1
ATOM 773 N N . GLY A 1 100 ? 6.430 -13.187 -4.198 1.00 81.25 100 GLY A N 1
ATOM 774 C CA . GLY A 1 100 ? 6.646 -14.262 -3.222 1.00 81.25 100 GLY A CA 1
ATOM 775 C C . GLY A 1 100 ? 6.476 -15.683 -3.774 1.00 81.25 100 GLY A C 1
ATOM 776 O O . GLY A 1 100 ? 6.622 -16.632 -3.008 1.00 81.25 100 GLY A O 1
ATOM 777 N N . ALA A 1 101 ? 6.207 -15.855 -5.075 1.00 75.94 101 ALA A N 1
ATOM 778 C CA . ALA A 1 101 ? 6.393 -17.153 -5.716 1.00 75.94 101 ALA A CA 1
ATOM 779 C C . ALA A 1 101 ? 7.887 -17.512 -5.723 1.00 75.94 101 ALA A C 1
ATOM 781 O O . ALA A 1 101 ? 8.741 -16.632 -5.867 1.00 75.94 101 ALA A O 1
ATOM 782 N N . ALA A 1 102 ? 8.205 -18.800 -5.575 1.00 60.62 102 ALA A N 1
ATOM 783 C CA . ALA A 1 102 ? 9.570 -19.272 -5.763 1.00 60.62 102 ALA A CA 1
ATOM 784 C C . ALA A 1 102 ? 10.064 -18.876 -7.172 1.00 60.62 102 ALA A C 1
ATOM 786 O O . ALA A 1 102 ? 9.266 -18.885 -8.118 1.00 60.62 102 ALA A O 1
ATOM 787 N N . PRO A 1 103 ? 11.349 -18.516 -7.346 1.00 57.84 103 PRO A N 1
ATOM 788 C CA . PRO A 1 103 ? 11.910 -18.324 -8.677 1.00 57.84 103 PRO A CA 1
ATOM 789 C C . PRO A 1 103 ? 11.678 -19.593 -9.505 1.00 57.84 103 PRO A C 1
ATOM 791 O O . PRO A 1 103 ? 11.866 -20.696 -8.995 1.00 57.84 103 PRO A O 1
ATOM 794 N N . ALA A 1 104 ? 11.286 -19.440 -10.773 1.00 57.94 104 ALA A N 1
ATOM 795 C CA . ALA A 1 104 ? 10.909 -20.551 -11.653 1.00 57.94 104 ALA A CA 1
ATOM 796 C C . ALA A 1 104 ? 12.012 -21.619 -11.843 1.00 57.94 104 ALA A C 1
ATOM 798 O O . ALA A 1 104 ? 11.726 -22.704 -12.332 1.00 57.94 104 ALA A O 1
ATOM 799 N N . GLU A 1 105 ? 13.252 -21.3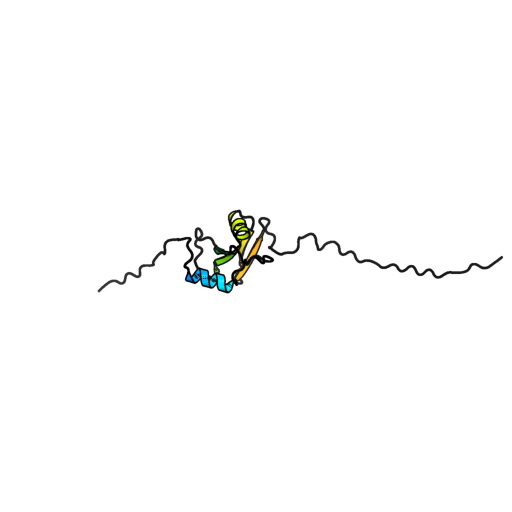47 -11.429 1.00 50.16 105 GLU A N 1
ATOM 800 C CA . GLU A 1 105 ? 14.411 -22.222 -11.642 1.00 50.16 105 GLU A CA 1
ATOM 801 C C . GLU A 1 105 ? 14.814 -23.058 -10.411 1.00 50.16 105 GLU A C 1
ATOM 803 O O . GLU A 1 105 ? 15.608 -23.985 -10.543 1.00 50.16 105 GLU A O 1
ATOM 808 N N . VAL A 1 106 ? 14.233 -22.839 -9.221 1.00 52.72 106 VAL A N 1
ATOM 809 C CA . VAL A 1 106 ? 14.588 -23.617 -8.005 1.00 52.72 106 VAL A CA 1
ATOM 810 C C . VAL A 1 106 ? 13.686 -24.847 -7.807 1.00 52.72 106 VAL A C 1
ATOM 812 O O . VAL A 1 106 ? 13.358 -25.225 -6.687 1.00 52.72 106 VAL A O 1
ATOM 815 N N . MET A 1 107 ? 13.247 -25.472 -8.902 1.00 46.00 107 MET A N 1
ATOM 816 C CA . MET A 1 107 ? 12.521 -26.755 -8.884 1.00 46.00 107 MET A CA 1
ATOM 817 C C . MET A 1 107 ? 13.183 -27.835 -9.758 1.00 46.00 107 MET A C 1
ATOM 819 O O . MET A 1 107 ? 12.696 -28.960 -9.786 1.00 46.00 107 MET A O 1
ATOM 823 N N . ALA A 1 108 ? 14.291 -27.534 -10.451 1.00 49.47 108 ALA A N 1
ATOM 824 C CA . ALA A 1 108 ? 14.860 -28.428 -11.468 1.00 49.47 108 ALA A CA 1
ATOM 825 C C . ALA A 1 108 ? 16.084 -29.266 -11.037 1.00 49.47 108 ALA A C 1
ATOM 827 O O . ALA A 1 108 ? 16.518 -30.113 -11.811 1.00 49.47 108 ALA A O 1
ATOM 828 N N . HIS A 1 109 ? 16.643 -29.111 -9.830 1.00 55.25 109 HIS A N 1
ATOM 829 C CA . HIS A 1 109 ? 17.795 -29.931 -9.419 1.00 55.25 109 HIS A CA 1
ATOM 830 C C . HIS A 1 109 ? 17.809 -30.284 -7.926 1.00 55.25 109 HIS A C 1
ATOM 832 O O . HIS A 1 109 ? 18.598 -29.768 -7.142 1.00 55.25 109 HIS A O 1
ATOM 838 N N . VAL A 1 110 ? 16.981 -31.254 -7.542 1.00 50.38 110 VAL A N 1
ATOM 839 C CA . VAL A 1 110 ? 17.381 -32.200 -6.492 1.00 50.38 110 VAL A CA 1
ATOM 840 C C . VAL A 1 110 ? 17.504 -33.556 -7.172 1.00 50.38 110 VAL A C 1
ATOM 842 O O . VAL A 1 110 ? 16.558 -34.335 -7.239 1.00 50.38 110 VAL A O 1
ATOM 845 N N . GLY A 1 111 ? 18.668 -33.777 -7.787 1.00 46.12 111 GLY A N 1
ATOM 846 C CA . GLY A 1 111 ? 19.060 -35.090 -8.276 1.00 46.12 111 GLY A CA 1
ATOM 847 C C . GLY A 1 111 ? 19.185 -36.044 -7.093 1.00 46.12 111 GLY A C 1
ATOM 848 O O . GLY A 1 111 ? 19.836 -35.737 -6.098 1.00 46.12 111 GLY A O 1
ATOM 849 N N . HIS A 1 112 ? 18.517 -37.181 -7.203 1.00 54.00 112 HIS A N 1
ATOM 850 C CA . HIS A 1 112 ? 18.612 -38.308 -6.290 1.00 54.00 112 HIS A CA 1
ATOM 851 C C . HIS A 1 112 ? 20.087 -38.741 -6.164 1.00 54.00 112 HIS A C 1
ATOM 853 O O . HIS A 1 112 ? 20.691 -39.145 -7.156 1.00 54.00 112 HIS A O 1
ATOM 859 N N . VAL A 1 113 ? 20.682 -38.654 -4.969 1.00 46.88 113 VAL A N 1
ATOM 860 C CA . VAL A 1 113 ? 21.964 -39.319 -4.685 1.00 46.88 113 VAL A CA 1
ATOM 861 C C . VAL A 1 113 ? 21.674 -40.815 -4.603 1.00 46.88 113 VAL A C 1
ATOM 863 O O . VAL A 1 113 ? 21.071 -41.290 -3.645 1.00 46.88 113 VAL A O 1
ATOM 866 N N . ALA A 1 114 ? 22.067 -41.557 -5.636 1.00 48.19 114 ALA A N 1
ATOM 867 C CA . ALA A 1 114 ? 22.209 -42.999 -5.538 1.00 48.19 114 ALA A CA 1
ATOM 868 C C . ALA A 1 114 ? 23.473 -43.275 -4.714 1.00 48.19 114 ALA A C 1
ATOM 870 O O . ALA A 1 114 ? 24.589 -43.064 -5.184 1.00 48.19 114 ALA A O 1
ATOM 871 N N . THR A 1 115 ? 23.308 -43.711 -3.469 1.00 44.75 115 THR A N 1
ATOM 872 C CA . THR A 1 115 ? 24.402 -44.301 -2.696 1.00 44.75 115 THR A CA 1
ATOM 873 C C . THR A 1 115 ? 24.718 -45.671 -3.296 1.00 44.75 115 THR A C 1
ATOM 875 O O . THR A 1 115 ? 24.000 -46.634 -3.035 1.00 44.75 115 THR A O 1
ATOM 878 N N . HIS A 1 116 ? 25.759 -45.766 -4.123 1.00 42.69 116 HIS A N 1
ATOM 879 C CA . HIS A 1 116 ? 26.445 -47.039 -4.340 1.00 42.69 116 HIS A CA 1
ATOM 880 C C . HIS A 1 116 ? 27.328 -47.295 -3.116 1.00 42.69 116 HIS A C 1
ATOM 882 O O . HIS A 1 116 ? 28.240 -46.523 -2.829 1.00 42.69 116 HIS A O 1
ATOM 888 N N . VAL A 1 117 ? 26.996 -48.340 -2.364 1.00 48.22 117 VAL A N 1
ATOM 889 C CA . VAL A 1 117 ? 27.917 -48.988 -1.433 1.00 48.22 117 VAL A CA 1
ATOM 890 C C . VAL A 1 117 ? 28.577 -50.118 -2.216 1.00 48.22 117 VAL A C 1
ATOM 892 O O . VAL A 1 117 ? 27.893 -51.020 -2.691 1.00 48.22 117 VAL A O 1
ATOM 895 N N . ASP A 1 118 ? 29.885 -50.022 -2.436 1.00 40.56 118 ASP A N 1
ATOM 896 C CA . ASP A 1 118 ? 30.658 -51.090 -3.065 1.00 40.56 118 ASP A CA 1
ATOM 897 C C . ASP A 1 118 ? 30.880 -52.212 -2.038 1.00 40.56 118 ASP A C 1
ATOM 899 O O . ASP A 1 118 ? 31.683 -52.079 -1.111 1.00 40.56 118 ASP A O 1
ATOM 903 N N . ASP A 1 119 ? 30.166 -53.329 -2.200 1.00 39.94 119 ASP A N 1
ATOM 904 C CA . ASP A 1 119 ? 30.440 -54.582 -1.494 1.00 39.94 119 ASP A CA 1
ATOM 905 C C . ASP A 1 119 ? 31.726 -55.212 -2.056 1.00 39.94 119 ASP A C 1
ATOM 907 O O . ASP A 1 119 ? 31.712 -56.015 -2.991 1.00 39.94 119 ASP A O 1
ATOM 911 N N . ALA A 1 120 ? 32.871 -54.866 -1.468 1.00 49.75 120 ALA A N 1
ATOM 912 C CA . ALA A 1 120 ? 34.123 -55.582 -1.690 1.00 49.75 120 ALA A CA 1
ATOM 913 C C . ALA A 1 120 ? 34.110 -56.913 -0.915 1.00 49.75 120 ALA A C 1
ATOM 915 O O . ALA A 1 120 ? 34.715 -57.042 0.150 1.00 49.75 120 ALA A O 1
ATOM 916 N N . SER A 1 121 ? 33.419 -57.919 -1.454 1.00 53.69 121 SER A N 1
ATOM 917 C CA . SER A 1 121 ? 33.602 -59.311 -1.032 1.00 53.69 121 SER A CA 1
ATOM 918 C C . SER A 1 121 ? 34.759 -59.933 -1.809 1.00 53.69 121 SER A C 1
ATOM 920 O O . SER A 1 121 ? 34.688 -60.141 -3.019 1.00 53.69 121 SER A O 1
ATOM 922 N N . GLY A 1 122 ? 35.847 -60.202 -1.089 1.00 45.00 122 GLY A N 1
ATOM 923 C CA . GLY A 1 122 ? 36.998 -60.936 -1.592 1.00 45.00 122 GLY A CA 1
ATOM 924 C C . GLY A 1 122 ? 36.642 -62.361 -2.018 1.00 45.00 122 GLY A C 1
ATOM 925 O O . GLY A 1 122 ? 35.847 -63.042 -1.374 1.00 45.00 122 GLY A O 1
ATOM 926 N N . ALA A 1 123 ? 37.300 -62.823 -3.078 1.00 47.03 123 ALA A N 1
ATOM 927 C CA . ALA A 1 123 ? 37.397 -64.233 -3.419 1.00 47.03 123 ALA A CA 1
ATOM 928 C C . ALA A 1 123 ? 38.839 -64.553 -3.832 1.00 47.03 123 ALA A C 1
ATOM 930 O O . ALA A 1 123 ? 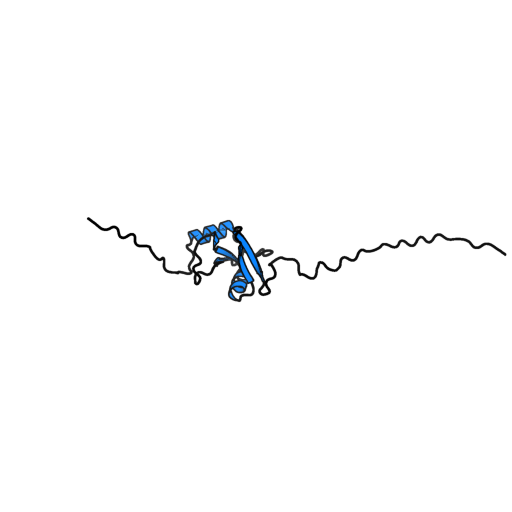39.335 -64.175 -4.893 1.00 47.03 123 ALA A O 1
ATOM 931 N N . THR A 1 124 ? 39.496 -65.212 -2.890 1.00 51.38 124 THR A N 1
ATOM 932 C CA . THR A 1 124 ? 40.661 -66.089 -2.958 1.00 51.38 124 THR A CA 1
ATOM 933 C C . THR A 1 124 ? 40.817 -66.796 -4.312 1.00 51.38 124 THR A C 1
ATOM 935 O O . THR A 1 124 ? 39.884 -67.446 -4.775 1.00 51.38 124 THR A O 1
ATOM 938 N N . GLN A 1 125 ? 42.015 -66.758 -4.904 1.00 49.09 125 GLN A N 1
ATOM 939 C CA . GLN A 1 125 ? 42.438 -67.763 -5.884 1.00 49.09 125 GLN A CA 1
ATOM 940 C C . GLN A 1 125 ? 43.618 -68.549 -5.308 1.00 49.09 125 GLN A C 1
ATOM 942 O O . GLN A 1 125 ? 44.707 -68.024 -5.085 1.00 49.09 125 GLN A O 1
ATOM 947 N N . GLU A 1 126 ? 43.327 -69.810 -5.007 1.00 39.12 126 GLU A N 1
ATOM 948 C CA . GLU A 1 126 ? 44.261 -70.871 -4.659 1.00 39.12 126 GLU A CA 1
ATOM 949 C C . GLU A 1 126 ? 44.868 -71.508 -5.924 1.00 39.12 126 GLU A C 1
ATOM 951 O O . GLU A 1 126 ? 44.130 -71.783 -6.866 1.00 39.12 126 GLU A O 1
ATOM 956 N N . ARG A 1 127 ? 46.161 -71.880 -5.818 1.00 45.59 127 ARG A N 1
ATOM 957 C CA . ARG A 1 127 ? 46.879 -72.991 -6.506 1.00 45.59 127 ARG A CA 1
ATOM 958 C C . ARG A 1 127 ? 47.189 -72.769 -8.004 1.00 45.59 127 ARG A C 1
ATOM 960 O O . ARG A 1 127 ? 46.406 -72.173 -8.722 1.00 45.59 127 ARG A O 1
ATOM 967 N N . MET A 1 128 ? 48.334 -73.193 -8.547 1.00 42.06 128 MET A N 1
ATOM 968 C CA . MET A 1 128 ? 49.185 -74.361 -8.269 1.00 42.06 128 MET A CA 1
ATOM 969 C C . MET A 1 128 ? 50.610 -74.115 -8.781 1.00 42.06 128 MET A C 1
ATOM 971 O O . MET A 1 128 ? 50.743 -73.353 -9.764 1.00 42.06 128 MET A O 1
#